Protein AF-A0A957FC49-F1 (afdb_monomer)

Radius of gyration: 12.5 Å; Cα contacts (8 Å, |Δi|>4): 55; chains: 1; bounding box: 22×20×41 Å

Solvent-accessible surface area (backbone atoms only — not comparable to full-atom values): 3898 Å² total; per-residue (Å²): 138,83,59,56,63,54,52,72,71,39,50,53,43,50,57,57,46,53,76,76,44,86,56,67,49,64,67,56,41,45,76,68,71,32,56,56,92,65,28,47,94,78,48,63,32,80,85,36,68,56,95,70,85,73,76,93,61,84,77,130

Sequence (60 aa):
LRVPGIGPRGADLIVSARRRGTLRAERDLQQIGVQTRRLKPYVLLDGQRPTYQLPLFDKP

Nearest PDB structures (foldseek):
  7wge-assembly1_A  TM=4.336E-01  e=7.846E+00  Homo sapiens
  8sxn-assembly1_D  TM=4.303E-01  e=6.817E+00  Homo sapiens

pLDDT: mean 88.01, std 7.7, range [61.47, 96.44]

Structure (mmCIF, N/CA/C/O backbone):
data_AF-A0A957FC49-F1
#
_entry.id   AF-A0A957FC49-F1
#
loop_
_atom_site.group_PDB
_atom_site.id
_atom_site.type_symbol
_atom_site.label_atom_id
_atom_site.label_alt_id
_atom_site.label_comp_id
_atom_site.label_asym_id
_atom_site.label_entity_id
_atom_site.label_seq_id
_atom_site.pdbx_PDB_ins_code
_atom_site.Cartn_x
_atom_site.Cartn_y
_atom_site.Cartn_z
_atom_site.occupancy
_atom_site.B_iso_or_equiv
_atom_site.auth_seq_id
_atom_site.auth_comp_id
_atom_site.auth_asym_id
_atom_site.auth_atom_id
_atom_site.pdbx_PDB_model_num
ATOM 1 N N . LEU A 1 1 ? 8.718 -10.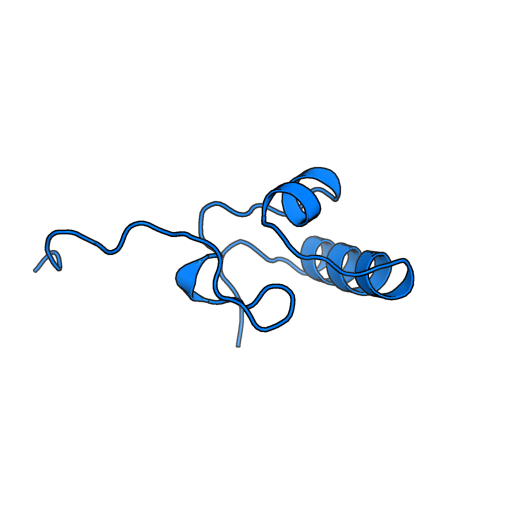960 -3.269 1.00 61.72 1 LEU A N 1
ATOM 2 C CA . LEU A 1 1 ? 7.746 -10.522 -4.299 1.00 61.72 1 LEU A CA 1
ATOM 3 C C . LEU A 1 1 ? 7.586 -9.001 -4.194 1.00 61.72 1 LEU A C 1
ATOM 5 O O . LEU A 1 1 ? 7.366 -8.533 -3.085 1.00 61.72 1 LEU A O 1
ATOM 9 N N . ARG A 1 2 ? 7.767 -8.220 -5.271 1.00 82.12 2 ARG A N 1
ATOM 10 C CA . ARG A 1 2 ? 7.560 -6.753 -5.261 1.00 82.12 2 ARG A CA 1
ATOM 11 C C . ARG A 1 2 ? 6.269 -6.424 -6.013 1.00 82.12 2 ARG A C 1
ATOM 13 O O . ARG A 1 2 ? 6.084 -6.928 -7.114 1.00 82.12 2 ARG A O 1
ATOM 20 N N . VAL A 1 3 ? 5.401 -5.592 -5.436 1.00 87.88 3 VAL A N 1
ATOM 21 C CA . VAL A 1 3 ? 4.176 -5.123 -6.107 1.00 87.88 3 VAL A CA 1
ATOM 22 C C . VAL A 1 3 ? 4.511 -3.886 -6.951 1.00 87.88 3 VAL A C 1
ATOM 24 O O . VAL A 1 3 ? 5.055 -2.920 -6.407 1.00 87.88 3 VAL A O 1
ATOM 27 N N . PRO A 1 4 ? 4.196 -3.866 -8.258 1.00 86.88 4 PRO A N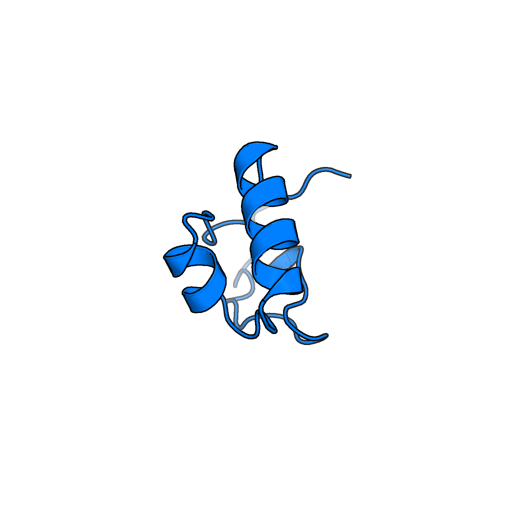 1
ATOM 28 C CA . PRO A 1 4 ? 4.396 -2.686 -9.092 1.00 86.88 4 PRO A CA 1
ATOM 29 C C . PRO A 1 4 ? 3.697 -1.447 -8.521 1.00 86.88 4 PRO A C 1
ATOM 31 O O . PRO A 1 4 ? 2.509 -1.475 -8.207 1.00 86.88 4 PRO A O 1
ATOM 34 N N . GLY A 1 5 ? 4.436 -0.342 -8.404 1.00 84.69 5 GLY A N 1
ATOM 35 C CA . GLY A 1 5 ? 3.918 0.916 -7.853 1.00 84.69 5 GLY A CA 1
ATOM 36 C C . GLY A 1 5 ? 3.960 1.030 -6.323 1.00 84.69 5 GLY A C 1
ATOM 37 O O . GLY A 1 5 ? 3.660 2.103 -5.807 1.00 84.69 5 GLY A O 1
ATOM 38 N N . ILE A 1 6 ? 4.388 -0.013 -5.595 1.00 90.69 6 ILE A N 1
ATOM 39 C CA . ILE A 1 6 ? 4.605 0.045 -4.141 1.00 90.69 6 ILE A CA 1
ATOM 40 C C . ILE A 1 6 ? 6.107 -0.030 -3.841 1.00 90.69 6 ILE A C 1
ATOM 42 O O . ILE A 1 6 ? 6.719 -1.097 -3.866 1.00 90.69 6 ILE A O 1
ATOM 46 N N . GLY A 1 7 ? 6.704 1.130 -3.560 1.00 90.12 7 GLY A N 1
ATOM 47 C CA . GLY A 1 7 ? 8.063 1.237 -3.018 1.00 90.12 7 GLY A CA 1
ATOM 48 C C . GLY A 1 7 ? 8.095 1.156 -1.483 1.00 90.12 7 GLY A C 1
ATOM 49 O O . GLY A 1 7 ? 7.031 1.142 -0.861 1.00 90.12 7 GLY A O 1
ATOM 50 N N . PRO A 1 8 ? 9.290 1.178 -0.857 1.00 93.44 8 PRO A N 1
ATOM 51 C CA . PRO A 1 8 ? 9.454 1.074 0.601 1.00 93.44 8 PRO A CA 1
ATOM 52 C C . PRO A 1 8 ? 8.597 2.080 1.378 1.00 93.44 8 PRO A C 1
ATOM 54 O O . PRO A 1 8 ? 7.786 1.692 2.208 1.00 93.44 8 PRO A O 1
ATOM 57 N N . ARG A 1 9 ? 8.649 3.361 0.988 1.00 93.62 9 ARG A N 1
ATOM 58 C CA . ARG A 1 9 ? 7.829 4.422 1.595 1.00 93.62 9 ARG A CA 1
ATOM 59 C C . ARG A 1 9 ? 6.326 4.138 1.496 1.00 93.62 9 ARG A C 1
ATOM 61 O O . ARG A 1 9 ? 5.589 4.367 2.446 1.00 93.62 9 ARG A O 1
ATOM 68 N N . GLY A 1 10 ? 5.864 3.647 0.344 1.00 93.06 10 GLY A N 1
ATOM 69 C CA . GLY A 1 10 ? 4.457 3.291 0.14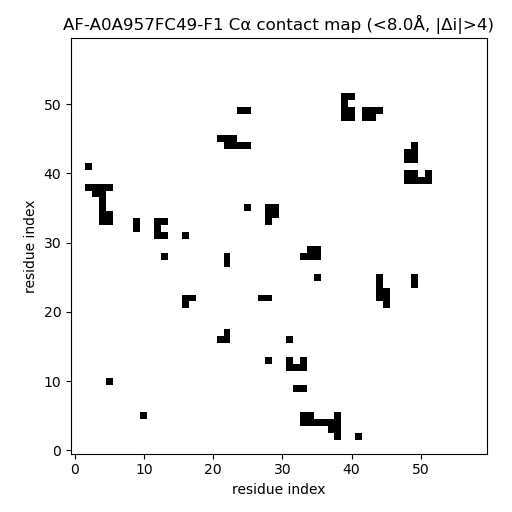7 1.00 93.06 10 GLY A CA 1
ATOM 70 C C . GLY A 1 10 ? 4.037 2.113 1.025 1.00 93.06 10 GLY A C 1
ATOM 71 O O . GLY A 1 10 ? 2.947 2.129 1.590 1.00 93.06 10 GLY A O 1
ATOM 72 N N . ALA A 1 11 ? 4.915 1.121 1.189 1.00 93.56 11 ALA A N 1
ATOM 73 C CA . ALA A 1 11 ? 4.686 0.002 2.095 1.00 93.56 11 ALA A CA 1
ATOM 74 C C . ALA A 1 11 ? 4.571 0.470 3.556 1.00 93.56 11 ALA A C 1
ATOM 76 O O . ALA A 1 11 ? 3.620 0.084 4.236 1.00 93.56 11 ALA A O 1
ATOM 77 N N . ASP A 1 12 ? 5.457 1.360 4.007 1.00 95.75 12 ASP A N 1
ATOM 78 C CA . ASP A 1 12 ? 5.421 1.912 5.368 1.00 95.75 12 ASP A CA 1
ATOM 79 C C . ASP A 1 12 ? 4.125 2.687 5.643 1.00 95.75 12 ASP A C 1
ATOM 81 O O . ASP A 1 12 ? 3.515 2.547 6.709 1.00 95.75 12 ASP A O 1
ATOM 85 N N . LEU A 1 13 ? 3.658 3.465 4.659 1.00 95.50 13 LEU A N 1
ATOM 86 C CA . LEU A 1 13 ? 2.387 4.188 4.729 1.00 95.50 13 LEU A CA 1
ATOM 87 C C . LEU A 1 13 ? 1.198 3.227 4.843 1.00 95.50 13 LEU A C 1
ATOM 89 O O . LEU A 1 13 ? 0.328 3.441 5.687 1.00 95.50 13 LEU A O 1
ATOM 93 N N . ILE A 1 14 ? 1.182 2.141 4.063 1.00 94.31 14 ILE A N 1
ATOM 94 C CA . ILE A 1 14 ? 0.133 1.109 4.124 1.00 94.31 14 ILE A CA 1
ATOM 95 C C . ILE A 1 14 ? 0.115 0.434 5.493 1.00 94.31 14 ILE A C 1
ATOM 97 O O . ILE A 1 14 ? -0.949 0.311 6.100 1.00 94.31 14 ILE A O 1
ATOM 101 N N . VAL A 1 15 ? 1.277 0.004 5.995 1.00 95.50 15 VAL A N 1
ATOM 102 C CA . VAL A 1 15 ? 1.388 -0.644 7.311 1.00 95.50 15 VAL A CA 1
ATOM 103 C C . VAL A 1 15 ? 0.908 0.302 8.410 1.00 95.50 15 VAL A C 1
ATOM 105 O O . VAL A 1 15 ? 0.111 -0.091 9.260 1.00 95.50 15 VAL A O 1
ATOM 108 N N . SER A 1 16 ? 1.329 1.565 8.362 1.00 96.44 16 SER A N 1
ATOM 109 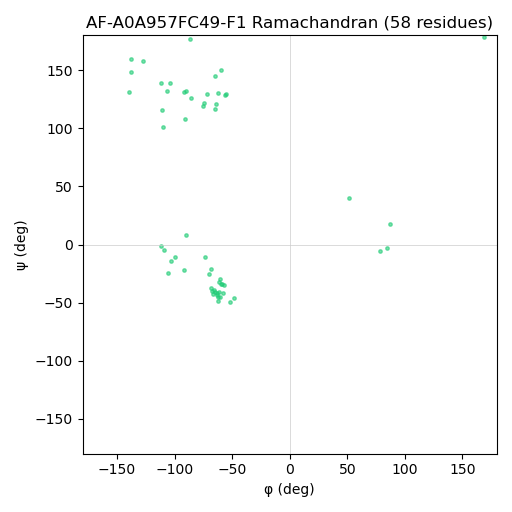C CA . SER A 1 16 ? 0.924 2.584 9.334 1.00 96.44 16 SER A CA 1
ATOM 110 C C . SER A 1 16 ? -0.574 2.890 9.276 1.00 96.44 16 SER A C 1
ATOM 112 O O . SER A 1 16 ? -1.210 3.038 10.316 1.00 96.44 16 SER A O 1
ATOM 114 N N . ALA A 1 17 ? -1.155 2.968 8.076 1.00 95.88 17 ALA A N 1
ATOM 115 C CA . ALA A 1 17 ? -2.583 3.207 7.893 1.00 95.88 17 ALA A CA 1
ATOM 116 C C . ALA A 1 17 ? -3.429 2.021 8.378 1.00 95.88 17 ALA A C 1
ATOM 118 O O . ALA A 1 17 ? -4.421 2.237 9.069 1.00 95.88 17 ALA A O 1
ATOM 119 N N . ARG A 1 18 ? -2.991 0.779 8.121 1.00 95.00 18 ARG A N 1
ATOM 120 C CA . ARG A 1 18 ? -3.672 -0.441 8.591 1.00 95.00 18 ARG A CA 1
ATOM 121 C C . ARG A 1 18 ? -3.767 -0.547 10.110 1.00 95.00 18 ARG A C 1
ATOM 123 O O . ARG A 1 18 ? -4.723 -1.114 10.621 1.00 95.00 18 ARG A O 1
ATOM 130 N N . ARG A 1 19 ? -2.806 0.025 10.841 1.00 95.75 19 ARG A N 1
ATOM 131 C CA . ARG A 1 19 ? -2.8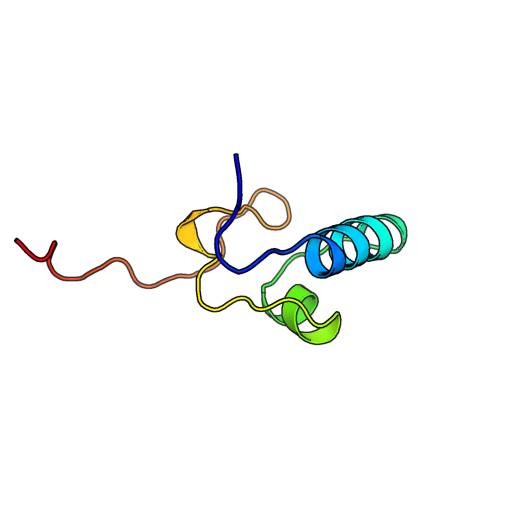63 0.106 12.311 1.00 95.75 19 ARG A CA 1
ATOM 132 C C . ARG A 1 19 ? -3.955 1.052 12.819 1.00 95.75 19 ARG A C 1
ATOM 134 O O . ARG A 1 19 ? -4.343 0.947 13.973 1.00 95.75 19 ARG A O 1
ATOM 141 N N . ARG A 1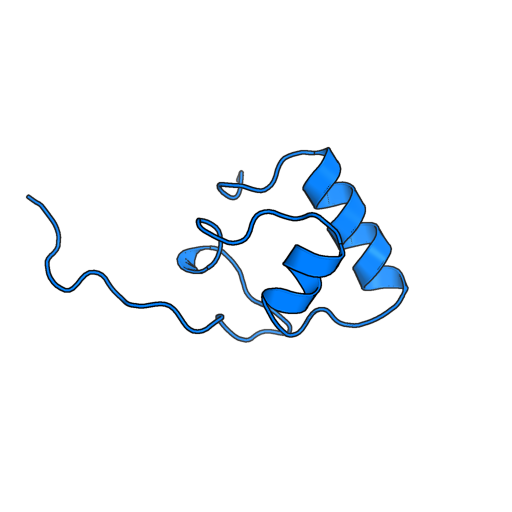 20 ? -4.418 1.986 11.981 1.00 95.19 20 ARG A N 1
ATOM 142 C CA . ARG A 1 20 ? -5.424 3.004 12.326 1.00 95.19 20 ARG A CA 1
ATOM 143 C C . ARG A 1 20 ? -6.815 2.694 11.767 1.00 95.19 20 ARG A C 1
ATOM 145 O O . ARG A 1 20 ? -7.779 3.319 12.191 1.00 95.19 20 ARG A O 1
ATOM 152 N N . GLY A 1 21 ? -6.929 1.763 10.822 1.00 93.19 21 GLY A N 1
ATOM 153 C CA . GLY A 1 21 ? -8.198 1.372 10.214 1.00 93.19 21 GLY A CA 1
ATOM 154 C C . GLY A 1 21 ? -8.021 0.487 8.981 1.00 93.19 21 GLY A C 1
ATOM 155 O O . GLY A 1 21 ? -6.906 0.186 8.559 1.00 93.19 21 GLY A O 1
ATOM 156 N N . THR A 1 22 ? -9.134 0.069 8.384 1.00 93.38 22 THR A N 1
ATOM 157 C CA . THR A 1 22 ? -9.135 -0.839 7.227 1.00 93.38 22 THR A CA 1
ATOM 158 C C . THR A 1 22 ? -9.079 -0.069 5.907 1.00 93.38 22 THR A C 1
ATOM 160 O O . THR A 1 22 ? -9.861 0.852 5.687 1.00 93.38 22 THR A O 1
ATOM 163 N N . LEU A 1 23 ? -8.189 -0.486 5.002 1.00 93.75 23 LEU A N 1
ATOM 164 C CA . LEU A 1 23 ? -8.095 0.026 3.630 1.00 93.75 23 LEU A CA 1
ATOM 165 C C . LEU A 1 23 ? -8.975 -0.843 2.725 1.00 93.75 23 LEU A C 1
ATOM 167 O O . LEU A 1 23 ? -8.630 -2.000 2.472 1.00 93.75 23 LEU A O 1
ATOM 171 N N . ARG A 1 24 ? -10.107 -0.304 2.271 1.00 92.56 24 ARG A N 1
ATOM 172 C CA . ARG A 1 24 ? -11.152 -1.055 1.552 1.00 92.56 24 ARG A CA 1
ATOM 173 C C . ARG A 1 24 ? -11.179 -0.748 0.064 1.00 92.56 24 ARG A C 1
ATOM 175 O O . ARG A 1 24 ? -11.637 -1.565 -0.726 1.00 92.56 24 ARG A O 1
ATOM 182 N N . ALA A 1 25 ? -10.691 0.424 -0.326 1.00 90.31 25 ALA A N 1
ATOM 183 C CA . ALA A 1 25 ? -10.732 0.887 -1.700 1.00 90.31 25 ALA A CA 1
ATOM 184 C C . ALA A 1 25 ? -9.424 1.563 -2.119 1.00 90.31 25 ALA A C 1
ATOM 186 O O . ALA A 1 25 ? -8.634 2.043 -1.308 1.00 90.31 25 ALA A O 1
ATOM 187 N N . GLU A 1 26 ? -9.201 1.636 -3.429 1.00 89.44 26 GLU A N 1
ATOM 188 C CA . GLU A 1 26 ? -8.017 2.282 -4.006 1.00 89.44 26 GLU A CA 1
ATOM 189 C C . GLU A 1 26 ? -7.895 3.749 -3.600 1.00 89.44 26 GLU A C 1
ATOM 191 O O . GLU A 1 26 ? -6.791 4.247 -3.403 1.00 89.44 26 GLU A O 1
ATOM 196 N N . ARG A 1 27 ? -9.027 4.439 -3.440 1.00 90.50 27 ARG A N 1
ATOM 197 C CA . ARG A 1 27 ? -9.052 5.826 -2.971 1.00 90.50 27 ARG A CA 1
ATOM 198 C C . ARG A 1 27 ? -8.363 5.976 -1.608 1.00 90.50 27 ARG A C 1
ATOM 200 O O . ARG A 1 27 ? -7.685 6.970 -1.389 1.00 90.50 27 ARG A O 1
ATOM 207 N N . ASP A 1 28 ? -8.475 4.975 -0.731 1.00 93.12 28 ASP A N 1
ATOM 208 C CA . ASP A 1 28 ? -7.877 5.008 0.607 1.00 93.12 28 ASP A CA 1
ATOM 209 C C . ASP A 1 28 ? -6.347 4.947 0.489 1.00 93.12 28 ASP A C 1
ATOM 211 O O . ASP A 1 28 ? -5.627 5.645 1.198 1.00 93.12 28 ASP A O 1
ATOM 215 N N . LEU A 1 29 ? -5.843 4.167 -0.477 1.00 92.12 29 LEU A N 1
ATOM 216 C CA . LEU A 1 29 ? -4.423 4.122 -0.829 1.00 92.12 29 LEU A CA 1
ATOM 217 C C . LEU A 1 29 ? -3.939 5.446 -1.440 1.00 92.12 29 LEU A C 1
ATOM 219 O O . LEU A 1 29 ? -2.865 5.928 -1.086 1.00 92.12 29 LEU A O 1
ATOM 223 N N . GLN A 1 30 ? -4.725 6.053 -2.331 1.00 91.88 30 GLN A N 1
ATOM 224 C CA . GLN A 1 30 ? -4.382 7.341 -2.944 1.00 91.88 30 GLN A CA 1
ATOM 225 C C . GLN A 1 30 ? -4.308 8.462 -1.899 1.00 91.88 30 GLN A C 1
ATOM 227 O O . GLN A 1 30 ? -3.366 9.251 -1.924 1.00 91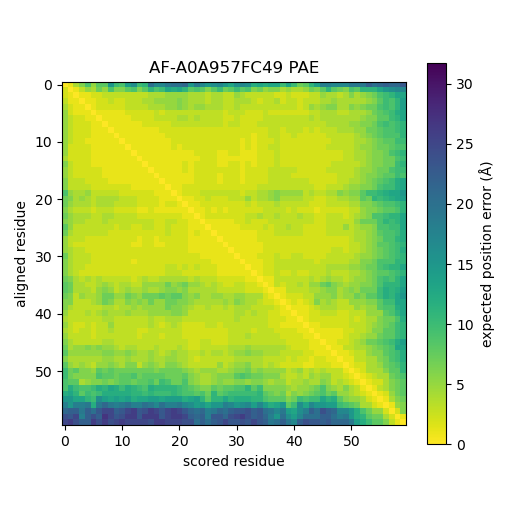.88 30 GLN A O 1
ATOM 232 N N . GLN A 1 31 ? -5.246 8.496 -0.947 1.00 94.31 31 GLN A N 1
ATOM 233 C CA . GLN A 1 31 ? -5.279 9.484 0.138 1.00 94.31 31 GLN A CA 1
ATOM 234 C C . GLN A 1 31 ? -4.041 9.430 1.038 1.00 94.31 31 GLN A C 1
ATOM 236 O O . GLN A 1 31 ? -3.594 10.465 1.524 1.00 94.31 31 GLN A O 1
ATOM 241 N N . ILE A 1 32 ? -3.454 8.246 1.230 1.00 93.69 32 ILE A N 1
ATOM 242 C CA . ILE A 1 32 ? -2.207 8.086 1.991 1.00 93.69 32 ILE A CA 1
ATOM 243 C C . ILE A 1 32 ? -0.950 8.195 1.115 1.00 93.69 32 ILE A C 1
ATOM 245 O O . ILE A 1 32 ? 0.144 7.932 1.601 1.00 93.69 32 ILE A O 1
ATOM 249 N N . GLY A 1 33 ? -1.080 8.569 -0.162 1.00 91.06 33 GLY A N 1
ATOM 250 C CA . GLY A 1 33 ? 0.047 8.826 -1.064 1.00 91.06 33 GLY A CA 1
ATOM 251 C C . GLY A 1 33 ? 0.598 7.602 -1.804 1.00 91.06 33 GLY A C 1
ATOM 252 O O . GLY A 1 33 ? 1.719 7.647 -2.315 1.00 91.06 33 GLY A O 1
ATOM 253 N N . VAL A 1 34 ? -0.154 6.501 -1.887 1.00 92.00 34 VAL A N 1
ATOM 254 C CA . VAL A 1 34 ? 0.244 5.294 -2.631 1.00 92.00 34 VAL A CA 1
ATOM 255 C C . VAL A 1 34 ? -0.287 5.344 -4.067 1.00 92.00 34 VAL A C 1
ATOM 257 O O . VAL A 1 34 ? -1.473 5.566 -4.311 1.00 92.00 34 VAL A O 1
ATOM 260 N N . GLN A 1 35 ? 0.585 5.080 -5.048 1.00 88.06 35 GLN A N 1
ATOM 261 C CA . GLN A 1 35 ? 0.196 5.018 -6.461 1.00 88.06 35 GLN A CA 1
ATOM 262 C C . GLN A 1 35 ? -0.555 3.727 -6.784 1.00 88.06 35 GLN A C 1
ATOM 264 O O . GLN A 1 35 ? 0.002 2.638 -6.709 1.00 88.06 35 GLN A O 1
ATOM 269 N N . THR A 1 36 ? -1.802 3.853 -7.238 1.00 85.44 36 THR A N 1
ATOM 270 C CA . THR A 1 36 ? -2.721 2.718 -7.440 1.00 85.44 36 THR A CA 1
ATOM 271 C C . THR A 1 36 ? -2.837 2.215 -8.880 1.00 85.44 36 THR A C 1
ATOM 273 O O . THR A 1 36 ? -3.374 1.136 -9.123 1.00 85.44 36 THR A O 1
ATOM 276 N N . ARG A 1 37 ? -2.289 2.946 -9.859 1.00 82.75 37 ARG A N 1
ATOM 277 C CA . ARG A 1 37 ? -2.527 2.689 -11.292 1.00 82.75 37 ARG A CA 1
ATOM 278 C C . ARG A 1 37 ? -2.108 1.291 -11.763 1.00 82.75 37 ARG A C 1
ATOM 280 O O . ARG A 1 37 ? -2.739 0.751 -12.662 1.00 82.75 37 ARG A O 1
ATOM 287 N N . ARG A 1 38 ? -1.045 0.720 -11.187 1.00 81.69 38 ARG A N 1
ATOM 288 C CA . ARG A 1 38 ? -0.493 -0.586 -11.595 1.00 81.69 38 ARG A CA 1
ATOM 289 C C . ARG A 1 38 ? -0.680 -1.694 -10.558 1.00 81.69 38 ARG A C 1
ATOM 291 O O . ARG A 1 38 ? -0.269 -2.812 -10.828 1.00 81.69 38 ARG A O 1
ATOM 298 N N . LEU A 1 39 ? -1.282 -1.415 -9.398 1.00 87.56 39 LEU A N 1
ATOM 299 C CA . LEU A 1 39 ? -1.349 -2.394 -8.302 1.00 87.56 39 LEU A CA 1
ATOM 300 C C . LEU A 1 39 ? -2.605 -3.265 -8.318 1.00 87.56 39 LEU A C 1
ATOM 302 O O . LEU A 1 39 ? -2.577 -4.349 -7.745 1.00 87.56 39 LEU A O 1
ATOM 306 N N . LYS A 1 40 ? -3.685 -2.820 -8.979 1.00 86.00 40 LYS A N 1
ATOM 307 C CA . LYS A 1 40 ? -5.002 -3.481 -8.950 1.00 86.00 40 LYS A CA 1
ATOM 308 C C . LYS A 1 40 ? -4.971 -4.999 -9.202 1.00 86.00 40 LYS A C 1
ATOM 310 O O . LYS A 1 40 ? -5.583 -5.713 -8.413 1.00 86.00 40 LYS A O 1
ATOM 315 N N . PRO A 1 41 ? -4.249 -5.526 -10.216 1.00 87.50 41 PRO A N 1
ATOM 316 C CA . PRO A 1 41 ? -4.241 -6.969 -10.463 1.00 87.50 41 PRO A CA 1
ATOM 317 C C . PRO A 1 41 ? -3.417 -7.766 -9.436 1.00 87.50 41 PRO A C 1
ATOM 319 O O . PRO A 1 41 ? -3.502 -8.990 -9.406 1.00 87.50 41 PRO A O 1
ATOM 322 N N . TYR A 1 42 ? -2.632 -7.100 -8.585 1.00 88.56 42 TYR A N 1
ATOM 323 C CA . TYR A 1 42 ? -1.680 -7.733 -7.668 1.00 88.56 42 TYR A CA 1
ATOM 324 C C . TYR A 1 42 ? -2.090 -7.669 -6.196 1.00 88.56 42 TYR A C 1
ATOM 326 O O . TYR A 1 42 ? -1.377 -8.213 -5.353 1.00 88.56 42 TYR A O 1
ATOM 334 N N . VAL A 1 43 ? -3.188 -6.988 -5.856 1.00 89.12 43 VAL A N 1
ATOM 335 C CA . VAL A 1 43 ? -3.577 -6.778 -4.457 1.00 89.12 43 VAL A CA 1
ATOM 336 C C . VAL A 1 43 ? -5.010 -7.193 -4.173 1.00 89.12 43 VAL A C 1
ATOM 338 O O . VAL A 1 43 ? -5.880 -7.191 -5.042 1.00 89.12 43 VAL A O 1
ATOM 341 N N . LEU A 1 44 ? -5.245 -7.461 -2.894 1.00 91.44 44 LEU A N 1
ATOM 342 C CA . LEU A 1 44 ? -6.565 -7.488 -2.287 1.00 91.44 44 LEU A CA 1
ATOM 343 C C . LEU A 1 44 ? -6.673 -6.313 -1.312 1.00 91.44 44 LEU A C 1
ATOM 345 O O . LEU A 1 44 ? -5.725 -6.025 -0.572 1.00 91.44 44 LEU A O 1
ATOM 349 N N . LEU A 1 45 ? -7.827 -5.657 -1.299 1.00 90.50 45 LEU A N 1
ATOM 350 C CA . LEU A 1 45 ? -8.224 -4.676 -0.297 1.00 90.50 45 LEU A CA 1
ATOM 351 C C . LEU A 1 45 ? -9.354 -5.297 0.511 1.00 90.50 45 LEU A C 1
ATOM 353 O O . LEU A 1 45 ? -10.387 -5.647 -0.047 1.00 90.50 45 LEU A O 1
ATOM 357 N N . ASP A 1 46 ? -9.113 -5.515 1.802 1.00 88.62 46 ASP A N 1
ATOM 358 C CA . ASP A 1 46 ? -10.062 -6.200 2.693 1.00 88.62 46 ASP A CA 1
ATOM 359 C C . ASP A 1 46 ? -10.549 -7.563 2.146 1.00 88.62 46 ASP A C 1
ATOM 361 O O . ASP A 1 46 ? -11.725 -7.907 2.184 1.00 88.62 46 ASP A O 1
ATOM 365 N N . GLY A 1 47 ? -9.635 -8.328 1.535 1.00 89.62 47 GLY A N 1
ATOM 366 C CA . GLY A 1 47 ? -9.942 -9.623 0.912 1.00 89.62 47 GLY A CA 1
ATOM 367 C C . GLY A 1 47 ? -10.605 -9.544 -0.470 1.00 89.62 47 GLY A C 1
ATOM 368 O O . GLY A 1 47 ? -10.739 -10.571 -1.129 1.00 89.62 47 GLY A O 1
ATOM 369 N N . GLN A 1 48 ? -10.958 -8.351 -0.952 1.00 88.62 48 GLN A N 1
ATOM 370 C CA . GLN A 1 48 ? -11.606 -8.144 -2.247 1.00 88.62 48 GLN A CA 1
ATOM 371 C C . GLN A 1 48 ? -10.624 -7.593 -3.285 1.00 88.62 48 GLN A C 1
ATOM 373 O O . GLN A 1 48 ? -9.805 -6.717 -2.995 1.00 88.62 48 GLN A O 1
ATOM 378 N N . ARG A 1 49 ? -10.694 -8.094 -4.525 1.00 87.50 49 ARG A N 1
ATOM 379 C CA . ARG A 1 49 ? -9.951 -7.484 -5.638 1.00 87.50 49 ARG A CA 1
ATOM 380 C C . ARG A 1 49 ? -10.614 -6.154 -6.002 1.00 87.50 49 ARG A C 1
ATOM 382 O O . ARG A 1 49 ? -11.823 -6.143 -6.223 1.00 87.50 49 ARG A O 1
ATOM 389 N N . PRO A 1 50 ? -9.855 -5.050 -6.103 1.00 86.31 50 PRO A N 1
ATOM 390 C CA . PRO A 1 50 ? -10.396 -3.797 -6.614 1.00 86.31 50 PRO A CA 1
ATOM 391 C C . PRO A 1 50 ? -10.921 -3.965 -8.040 1.00 86.31 50 PRO A C 1
ATOM 393 O O . PRO A 1 50 ? -10.372 -4.755 -8.805 1.00 86.31 50 PRO A O 1
ATOM 396 N N . THR A 1 51 ? -11.935 -3.195 -8.434 1.00 84.31 51 THR A N 1
ATOM 397 C CA . THR A 1 51 ? -12.438 -3.224 -9.812 1.00 84.31 51 THR A CA 1
ATOM 398 C C . THR A 1 51 ? 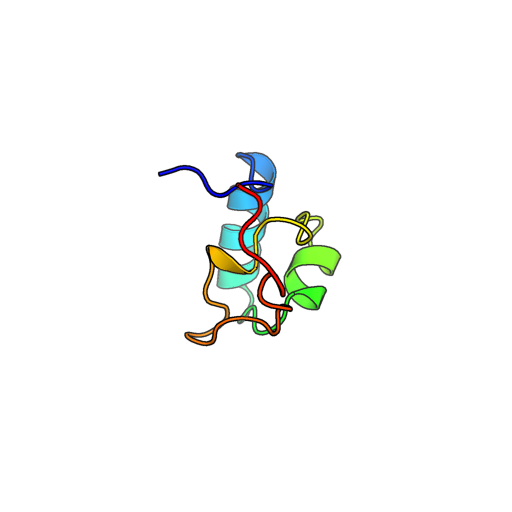-11.358 -2.747 -10.790 1.00 84.31 51 THR A C 1
ATOM 400 O O . THR A 1 51 ? -10.879 -1.608 -10.722 1.00 84.31 51 THR A O 1
ATOM 403 N N . TYR A 1 52 ? -10.986 -3.605 -11.740 1.00 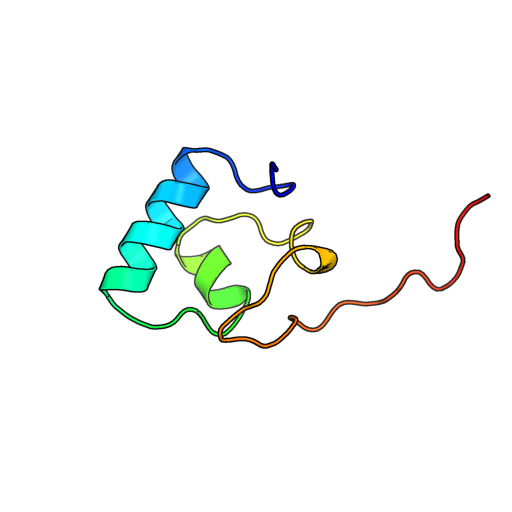82.69 52 TYR A N 1
ATOM 404 C CA . TYR A 1 52 ? -10.095 -3.265 -12.845 1.00 82.69 52 TYR A CA 1
ATOM 405 C C . TYR A 1 52 ? -10.598 -3.866 -14.155 1.00 82.69 52 TYR A C 1
ATOM 407 O O . TYR A 1 52 ? -11.208 -4.931 -14.170 1.00 82.69 52 TYR A O 1
ATOM 415 N N . GLN A 1 53 ? -10.335 -3.164 -15.255 1.00 82.38 53 GLN A N 1
ATOM 416 C CA . GLN A 1 53 ? -10.634 -3.651 -16.594 1.00 82.38 53 GLN A CA 1
ATOM 417 C C . GLN A 1 53 ? -9.606 -4.719 -16.969 1.00 82.38 53 GLN A C 1
ATOM 419 O O . GLN A 1 53 ? -8.402 -4.446 -16.977 1.00 82.38 53 GLN A O 1
ATOM 424 N N . LEU A 1 54 ? -10.081 -5.923 -17.277 1.00 81.06 54 LEU A N 1
ATOM 425 C CA . LEU A 1 54 ? -9.250 -6.953 -17.894 1.00 81.06 54 LEU A CA 1
ATOM 426 C C . LEU A 1 54 ? -8.824 -6.486 -19.299 1.00 81.06 54 LEU A C 1
ATOM 428 O O . LEU A 1 54 ? -9.603 -5.798 -19.970 1.00 81.06 54 LEU A O 1
ATOM 432 N N . PRO A 1 55 ? -7.604 -6.820 -19.756 1.00 79.06 55 PRO A N 1
ATOM 433 C CA . PRO A 1 55 ? -7.209 -6.543 -21.131 1.00 79.06 55 PRO A CA 1
ATOM 434 C C . PRO A 1 55 ? -8.212 -7.200 -22.092 1.00 79.06 55 PRO A C 1
ATOM 436 O O . PRO A 1 55 ? -8.535 -8.374 -21.947 1.00 79.06 55 PRO A O 1
ATOM 439 N N . LEU A 1 56 ? -8.739 -6.419 -23.045 1.00 81.75 56 LEU A N 1
ATOM 440 C CA . LEU A 1 56 ? -9.727 -6.908 -24.019 1.00 81.75 56 LEU A CA 1
ATOM 441 C C . LEU A 1 56 ? -9.097 -7.884 -25.030 1.00 81.75 56 LEU A C 1
ATOM 443 O O . LEU A 1 56 ? -9.783 -8.734 -25.584 1.00 81.75 56 LEU A O 1
ATOM 447 N N . PHE A 1 57 ? -7.788 -7.755 -25.244 1.00 84.62 57 PHE A N 1
ATOM 448 C CA . PHE A 1 57 ? -6.960 -8.634 -26.057 1.00 84.62 57 PHE A CA 1
ATOM 449 C C . PHE A 1 57 ? -5.628 -8.815 -25.325 1.00 84.62 57 PHE A C 1
ATOM 451 O O . PHE A 1 57 ? -5.027 -7.813 -24.917 1.00 84.62 57 PHE A O 1
ATOM 458 N N . ASP A 1 58 ? -5.160 -10.053 -25.161 1.00 72.12 58 ASP A N 1
ATOM 459 C CA . ASP A 1 58 ? -3.750 -10.277 -24.844 1.00 72.12 58 ASP A CA 1
ATOM 460 C C . ASP A 1 58 ? -2.953 -9.805 -26.061 1.00 72.12 58 ASP A C 1
ATOM 462 O O . ASP A 1 58 ? -3.159 -10.277 -27.181 1.00 72.12 58 ASP A O 1
ATOM 466 N N . LYS A 1 59 ? -2.116 -8.779 -25.872 1.00 63.66 59 LYS A N 1
ATOM 467 C CA . LYS A 1 59 ? -1.204 -8.351 -26.934 1.00 63.66 59 LYS A CA 1
ATOM 468 C C . LYS A 1 59 ? -0.259 -9.524 -27.237 1.00 63.66 59 LYS A C 1
ATOM 470 O O . LYS A 1 59 ? 0.285 -10.061 -26.271 1.00 63.66 59 LYS A O 1
ATOM 475 N N . PRO A 1 60 ? -0.081 -9.900 -28.517 1.00 61.47 60 PRO A N 1
ATOM 476 C CA . PRO A 1 60 ? 0.899 -10.908 -28.907 1.00 61.47 60 PRO A CA 1
ATOM 477 C C . PRO A 1 60 ? 2.326 -10.475 -28.554 1.00 61.47 60 PRO A C 1
ATOM 479 O O . PRO A 1 60 ? 2.575 -9.245 -28.467 1.00 61.47 60 PRO A O 1
#

Secondary structure (DSSP, 8-state):
---TT--HHHHHHHHHHHTTS---SHHHHHHTT---TTTGGG--BTTBPPP-PPPSS---

Mean predicted aligned error: 5.05 Å

Foldseek 3Di:
DDAPQQDPVLVVLVVVVVVVHFFAAVVSSVVSPGDDPRRQVPDHGVNHRYDDDDPPDDDD